Protein AF-A0A3C1RZ30-F1 (afdb_monomer_lite)

pLDDT: mean 92.0, std 9.6, range [46.34, 98.56]

Secondary structure (DSSP, 8-state):
--SSPPEEEEEEEEEEETTEEEEEEEEEETTEEEEEEE-TTSSB--GGGGTT--STTHHHHHHHHSB--SEEEEEETTTEEEEEE-----------

Radius of gyration: 13.95 Å; chains: 1; bounding box: 32×38×34 Å

Foldseek 3Di:
DDDDAWDKDWAFDCDDAPNAGWTWIWTHDPFWIKIFTFHLPPQAADLVVCPPPPPPCVSVVCVPSSHHGQWMWIGGNVPDTDIDGNPDDDDDDDDD

Sequence (96 aa):
MLGTKPKEEFGETTIEVLGKRCKKVTIIWKAGQFEYYYNSEYLKMDSSLFLNYNYDGWYQFLKKSNSLPLRIVKKVGGMIITTMDLIEVNEVNVND

Structure (mmCIF, N/CA/C/O backbone):
data_AF-A0A3C1RZ30-F1
#
_entry.id   AF-A0A3C1RZ30-F1
#
loop_
_atom_site.group_PDB
_atom_site.id
_atom_site.type_symbol
_atom_site.label_atom_id
_atom_site.label_alt_id
_atom_site.label_comp_id
_atom_site.label_asym_id
_atom_site.label_entity_id
_atom_site.label_seq_id
_atom_site.pdbx_PDB_ins_code
_atom_site.Cartn_x
_atom_site.Cartn_y
_atom_site.Cartn_z
_atom_site.occupancy
_atom_site.B_iso_or_equiv
_atom_site.auth_seq_id
_atom_site.auth_comp_id
_atom_site.auth_asym_id
_atom_site.auth_atom_id
_atom_site.pdbx_PDB_model_num
ATOM 1 N N . MET A 1 1 ? 6.953 -10.260 -13.017 1.00 54.31 1 MET A N 1
ATOM 2 C CA . MET A 1 1 ? 7.821 -9.072 -12.860 1.00 54.31 1 MET A CA 1
ATOM 3 C C . MET A 1 1 ? 9.098 -9.497 -12.136 1.00 54.31 1 MET A C 1
ATOM 5 O O . MET A 1 1 ? 9.156 -9.401 -10.923 1.00 54.31 1 MET A O 1
ATOM 9 N N . LEU A 1 2 ? 10.081 -10.062 -12.848 1.00 46.34 2 LEU A N 1
ATOM 10 C CA . LEU A 1 2 ? 11.347 -10.529 -12.261 1.00 46.34 2 LEU A CA 1
ATOM 11 C C . LEU A 1 2 ? 12.503 -9.809 -12.957 1.00 46.34 2 LEU A C 1
ATOM 13 O O . LEU A 1 2 ? 12.666 -9.936 -14.166 1.00 46.34 2 LEU A O 1
ATOM 17 N N . GLY A 1 3 ? 13.262 -9.022 -12.195 1.00 54.25 3 GLY A N 1
ATOM 18 C CA . GLY A 1 3 ? 14.428 -8.292 -12.685 1.00 54.25 3 GLY A CA 1
ATOM 19 C C . GLY A 1 3 ? 14.599 -6.963 -11.960 1.00 54.25 3 GLY A C 1
ATOM 20 O O . GLY A 1 3 ? 13.846 -6.031 -12.218 1.00 54.25 3 GLY A O 1
ATOM 21 N N . THR A 1 4 ? 15.613 -6.883 -11.093 1.00 64.81 4 THR A N 1
ATOM 22 C CA . THR A 1 4 ? 16.018 -5.739 -10.243 1.00 64.81 4 THR A CA 1
ATOM 23 C C . THR A 1 4 ? 15.063 -5.337 -9.109 1.00 64.81 4 THR A C 1
ATOM 25 O O . THR A 1 4 ? 13.843 -5.327 -9.255 1.00 64.81 4 THR A O 1
ATOM 28 N N . LYS A 1 5 ? 15.652 -5.013 -7.946 1.00 73.44 5 LYS A N 1
ATOM 29 C CA . LYS A 1 5 ? 14.955 -4.426 -6.793 1.00 73.44 5 LYS A CA 1
ATOM 30 C C . LYS A 1 5 ? 14.300 -3.100 -7.224 1.00 73.44 5 LYS A C 1
ATOM 32 O O . LYS A 1 5 ? 14.985 -2.303 -7.868 1.00 73.44 5 LYS A O 1
ATOM 37 N N . PRO A 1 6 ? 13.021 -2.850 -6.891 1.00 85.31 6 PRO A N 1
ATOM 38 C CA . PRO A 1 6 ? 12.355 -1.612 -7.274 1.00 85.31 6 PRO A CA 1
ATOM 39 C C . PRO A 1 6 ? 12.984 -0.419 -6.555 1.00 85.31 6 PRO A C 1
ATOM 41 O O . PRO A 1 6 ? 13.541 -0.560 -5.462 1.00 85.31 6 PRO A O 1
ATOM 44 N N . LYS A 1 7 ? 12.852 0.770 -7.143 1.00 91.62 7 LYS A N 1
ATOM 45 C CA . LYS A 1 7 ? 13.105 2.016 -6.416 1.00 91.62 7 LYS A CA 1
ATOM 46 C C . LYS A 1 7 ? 11.886 2.330 -5.550 1.00 91.62 7 LYS A C 1
ATOM 48 O O . LYS A 1 7 ? 10.751 2.163 -5.990 1.00 91.62 7 LYS A O 1
ATOM 53 N N . GLU A 1 8 ? 12.133 2.797 -4.335 1.00 93.81 8 GLU A N 1
ATOM 54 C CA . GLU A 1 8 ? 11.101 3.185 -3.375 1.00 93.81 8 GLU A CA 1
ATOM 55 C C . GLU A 1 8 ? 11.192 4.696 -3.130 1.00 93.81 8 GLU A C 1
ATOM 57 O O . GLU A 1 8 ? 12.279 5.222 -2.881 1.00 93.81 8 GLU A O 1
ATOM 62 N N . GLU A 1 9 ? 10.061 5.395 -3.188 1.00 95.62 9 GLU A N 1
ATOM 63 C CA . GLU A 1 9 ? 9.949 6.809 -2.817 1.00 95.62 9 GLU A CA 1
ATOM 64 C C . GLU A 1 9 ? 8.828 7.001 -1.796 1.00 95.62 9 GLU A C 1
ATOM 66 O O . GLU A 1 9 ? 7.803 6.322 -1.842 1.00 95.62 9 GLU A O 1
ATOM 71 N N . PHE A 1 10 ? 9.018 7.946 -0.879 1.00 93.94 10 PHE A N 1
ATOM 72 C CA . PHE A 1 10 ? 8.106 8.215 0.229 1.00 93.94 10 PHE A CA 1
ATOM 73 C C . PHE A 1 10 ? 7.779 9.699 0.259 1.00 93.94 10 PHE A C 1
ATOM 75 O O . PHE A 1 10 ? 8.661 10.526 0.024 1.00 93.94 10 PHE A O 1
ATOM 82 N N . GLY A 1 11 ? 6.536 10.047 0.572 1.00 92.94 11 GLY A N 1
ATOM 83 C CA . GLY A 1 11 ? 6.168 11.449 0.693 1.00 92.94 11 GLY A CA 1
ATOM 84 C C . GLY A 1 11 ? 4.797 11.686 1.297 1.00 92.94 11 GLY A C 1
ATOM 85 O O . GLY A 1 11 ? 3.948 10.796 1.368 1.00 92.94 11 GLY A O 1
ATOM 86 N N . GLU A 1 12 ? 4.596 12.929 1.709 1.00 94.00 12 GLU A N 1
ATOM 87 C CA . GLU A 1 12 ? 3.292 13.450 2.098 1.00 94.00 12 GLU A CA 1
ATOM 88 C C . GLU A 1 12 ? 2.410 13.670 0.860 1.00 94.00 12 GLU A C 1
ATOM 90 O O . GLU A 1 12 ? 2.889 13.786 -0.274 1.00 94.00 12 GLU A O 1
ATOM 95 N N . THR A 1 13 ? 1.097 13.719 1.062 1.00 94.38 13 THR A N 1
ATOM 96 C CA . THR A 1 13 ? 0.136 13.992 -0.008 1.00 94.38 13 THR A CA 1
ATOM 97 C C . THR A 1 13 ? -1.096 14.716 0.529 1.00 94.38 13 THR A C 1
ATOM 99 O O . THR A 1 13 ? -1.369 14.728 1.727 1.00 94.38 13 THR A O 1
ATOM 102 N N . THR A 1 14 ? -1.841 15.352 -0.371 1.00 93.94 14 THR A N 1
ATOM 103 C CA . THR A 1 14 ? -3.141 15.966 -0.086 1.00 93.94 14 THR A CA 1
ATOM 104 C C . THR A 1 14 ? -4.303 14.991 -0.268 1.00 93.94 14 THR A C 1
ATOM 106 O O . THR A 1 14 ? -5.439 15.360 0.009 1.00 93.94 14 THR A O 1
ATOM 109 N N . ILE A 1 15 ? -4.038 13.763 -0.737 1.00 96.88 15 ILE A N 1
ATOM 110 C CA . ILE A 1 15 ? -5.069 12.743 -0.929 1.00 96.88 15 ILE A CA 1
ATOM 111 C C . ILE A 1 15 ? -5.658 12.329 0.417 1.00 96.88 15 ILE A C 1
ATOM 113 O O . ILE A 1 15 ? -4.943 12.051 1.383 1.00 96.88 15 ILE A O 1
ATOM 117 N N . GLU A 1 16 ? -6.979 12.246 0.433 1.00 97.50 16 GLU A N 1
ATOM 118 C CA . GLU A 1 16 ? -7.782 11.802 1.555 1.00 97.50 16 GLU A CA 1
ATOM 119 C C . GLU A 1 16 ? -8.679 10.654 1.091 1.00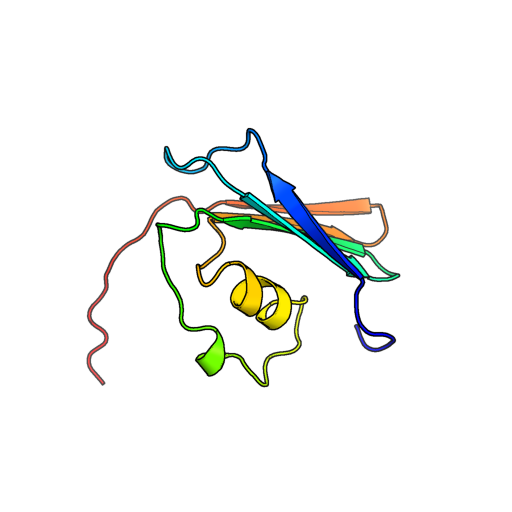 97.50 16 GLU A C 1
ATOM 121 O O . GLU A 1 16 ? -9.272 10.723 0.014 1.00 97.50 16 GLU A O 1
ATOM 126 N N . VAL A 1 17 ? -8.749 9.587 1.885 1.00 97.56 17 VAL A N 1
ATOM 127 C CA . VAL A 1 17 ? -9.631 8.441 1.632 1.00 97.56 17 VAL A CA 1
ATOM 128 C C . VAL A 1 17 ? -10.425 8.191 2.905 1.00 97.56 17 VAL A C 1
ATOM 130 O O . VAL A 1 17 ? -9.834 8.069 3.977 1.00 97.56 17 VAL A O 1
ATOM 133 N N . LEU A 1 18 ? -11.757 8.175 2.801 1.00 96.12 18 LEU A N 1
ATOM 134 C CA . LEU A 1 18 ? -12.680 8.018 3.937 1.00 96.12 18 LEU A CA 1
ATOM 135 C C . LEU A 1 18 ? -12.380 8.959 5.123 1.00 96.12 18 LEU A C 1
ATOM 137 O O . LEU A 1 18 ? -12.357 8.539 6.281 1.00 96.12 18 LEU A O 1
ATOM 141 N N . GLY A 1 19 ? -12.091 10.237 4.861 1.00 96.31 19 GLY A N 1
ATOM 142 C CA . GLY A 1 19 ? -11.794 11.193 5.934 1.00 96.31 19 GLY A CA 1
ATOM 143 C C . GLY A 1 19 ? -10.350 11.145 6.460 1.00 96.31 19 GLY A C 1
ATOM 144 O O . GLY A 1 19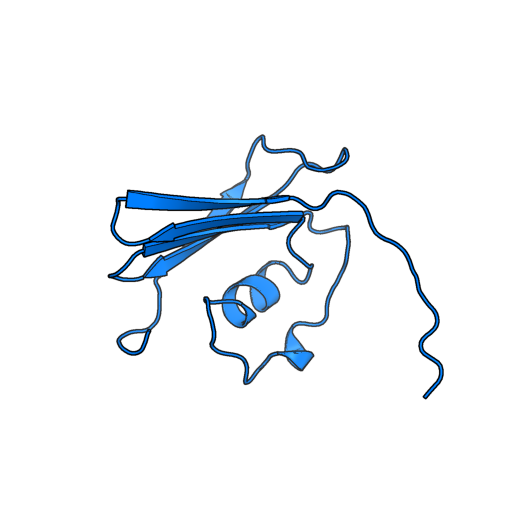 ? -10.012 11.842 7.418 1.00 96.31 19 GLY A O 1
ATOM 145 N N . LYS A 1 20 ? -9.492 10.261 5.926 1.00 97.31 20 LYS A N 1
ATOM 146 C CA . LYS A 1 20 ? -8.125 10.038 6.423 1.00 97.31 20 LYS A CA 1
ATOM 147 C C . LYS A 1 20 ? -7.095 10.625 5.468 1.00 97.31 20 LYS A C 1
ATOM 149 O O . LYS A 1 20 ? -6.911 10.124 4.356 1.00 97.31 20 LYS A O 1
ATOM 154 N N . ARG A 1 21 ? -6.369 11.656 5.919 1.00 97.56 21 ARG A N 1
ATOM 155 C CA . ARG A 1 21 ? -5.221 12.197 5.175 1.00 97.56 21 ARG A CA 1
ATOM 156 C C . ARG A 1 21 ? -4.175 11.102 4.994 1.00 97.56 21 ARG A C 1
ATOM 158 O O . ARG A 1 21 ? -3.764 10.463 5.965 1.00 97.56 21 ARG A O 1
ATOM 165 N N . CYS A 1 22 ? -3.757 10.895 3.755 1.00 98.31 22 CYS A N 1
ATOM 166 C CA . CYS A 1 22 ? -2.811 9.853 3.411 1.00 98.31 22 CYS A CA 1
ATOM 167 C C . CYS A 1 22 ? -1.368 10.370 3.381 1.00 98.31 22 CYS A C 1
ATOM 169 O O . CYS A 1 22 ? -1.095 11.537 3.110 1.00 98.31 22 CYS A O 1
ATOM 171 N N . LYS A 1 23 ? -0.443 9.441 3.594 1.00 98.31 23 LYS A N 1
ATOM 172 C CA . LYS A 1 23 ? 0.937 9.452 3.116 1.00 98.31 23 LYS A CA 1
ATOM 173 C C . LYS A 1 23 ? 1.030 8.529 1.908 1.00 98.31 23 LYS A C 1
ATOM 175 O O . LYS A 1 23 ? 0.122 7.732 1.658 1.00 98.31 23 LYS A O 1
ATOM 180 N N . LYS A 1 24 ? 2.121 8.627 1.153 1.00 98.12 24 LYS A N 1
ATOM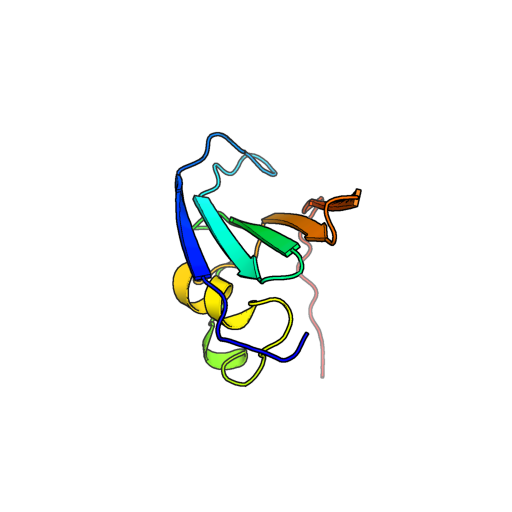 181 C CA . LYS A 1 24 ? 2.323 7.844 -0.064 1.00 98.12 24 LYS A CA 1
ATOM 182 C C . LYS A 1 24 ? 3.648 7.095 -0.043 1.00 98.12 24 LYS A C 1
ATOM 184 O O . LYS A 1 24 ? 4.688 7.665 0.286 1.00 98.12 24 LYS A O 1
ATOM 189 N N . VAL A 1 25 ? 3.596 5.842 -0.480 1.00 97.56 25 VAL A N 1
ATOM 190 C CA . VAL A 1 25 ? 4.754 5.063 -0.919 1.00 97.56 25 VAL A CA 1
ATOM 191 C C . VAL A 1 25 ? 4.622 4.809 -2.411 1.00 97.56 25 VAL A C 1
ATOM 193 O O . VAL A 1 25 ? 3.605 4.297 -2.870 1.00 97.56 25 VAL A O 1
ATOM 196 N N . THR A 1 26 ? 5.656 5.135 -3.169 1.00 96.94 26 THR A N 1
ATOM 197 C CA . THR A 1 26 ? 5.741 4.828 -4.592 1.00 96.94 26 THR A CA 1
ATOM 198 C C . THR A 1 26 ? 6.766 3.720 -4.799 1.00 96.94 26 THR A C 1
ATOM 200 O O . THR A 1 26 ? 7.933 3.881 -4.444 1.00 96.94 26 THR A O 1
ATOM 203 N N . ILE A 1 27 ? 6.345 2.613 -5.403 1.00 94.88 27 ILE A N 1
ATOM 204 C CA . ILE A 1 27 ? 7.209 1.517 -5.838 1.00 94.88 27 ILE A CA 1
ATOM 205 C C . ILE A 1 27 ? 7.384 1.619 -7.352 1.00 94.88 27 ILE A C 1
ATOM 207 O O . ILE A 1 27 ? 6.413 1.529 -8.103 1.00 94.88 27 ILE A O 1
ATOM 211 N N . ILE A 1 28 ? 8.619 1.808 -7.805 1.00 93.19 28 ILE A N 1
ATOM 212 C CA . ILE A 1 28 ? 8.949 2.056 -9.208 1.00 93.19 28 ILE A CA 1
ATOM 213 C C . ILE A 1 28 ? 9.724 0.863 -9.763 1.00 93.19 28 ILE A C 1
ATOM 215 O O . ILE A 1 28 ? 10.820 0.530 -9.303 1.00 93.19 28 ILE A O 1
ATOM 219 N N . TRP A 1 29 ? 9.155 0.253 -10.796 1.00 89.00 29 TRP A N 1
ATOM 220 C CA . TRP A 1 29 ? 9.731 -0.825 -11.587 1.00 89.00 29 TRP A CA 1
ATOM 221 C C . TRP A 1 29 ? 10.060 -0.321 -12.992 1.00 89.00 29 TRP A C 1
ATOM 223 O O . TRP A 1 29 ? 9.509 0.670 -13.465 1.00 89.00 29 TRP A O 1
ATOM 233 N N . LYS A 1 30 ? 10.884 -1.068 -13.733 1.00 87.69 30 LYS A N 1
ATOM 234 C CA . LYS A 1 30 ? 11.141 -0.765 -15.151 1.00 87.69 30 LYS A CA 1
ATOM 235 C C . LYS A 1 30 ? 9.858 -0.751 -15.999 1.00 87.69 30 LYS A C 1
ATOM 237 O O . LYS A 1 30 ? 9.756 0.021 -16.943 1.00 87.69 30 LYS A O 1
ATOM 242 N N . ALA A 1 31 ? 8.902 -1.623 -15.679 1.00 86.25 31 ALA A N 1
ATOM 243 C CA . ALA A 1 31 ? 7.674 -1.813 -16.455 1.00 86.25 31 ALA A CA 1
ATOM 244 C C . ALA A 1 31 ? 6.478 -0.973 -15.960 1.00 86.25 31 ALA A C 1
ATOM 246 O O . ALA A 1 31 ? 5.412 -1.004 -16.580 1.00 86.25 31 ALA A O 1
ATOM 247 N N . GLY A 1 32 ? 6.617 -0.252 -14.845 1.00 91.81 32 GLY A N 1
ATOM 248 C CA . GLY A 1 32 ? 5.500 0.468 -14.245 1.00 91.81 32 GLY A CA 1
ATOM 249 C C . GLY A 1 32 ? 5.782 1.007 -12.849 1.00 91.81 32 GLY A C 1
ATOM 250 O O . GLY A 1 32 ? 6.839 0.776 -12.272 1.00 91.81 32 GLY A O 1
ATOM 251 N N . GLN A 1 33 ? 4.807 1.715 -12.297 1.00 94.38 33 GLN A N 1
ATOM 252 C CA . GLN A 1 33 ? 4.882 2.368 -10.997 1.00 94.38 33 GLN A CA 1
ATOM 253 C C . GLN A 1 33 ? 3.593 2.135 -10.220 1.00 94.38 33 GLN A C 1
ATOM 255 O O . GLN A 1 33 ? 2.504 2.355 -10.754 1.00 94.38 33 GLN A O 1
ATOM 260 N N . PHE A 1 34 ? 3.718 1.738 -8.956 1.00 95.50 34 PHE A N 1
ATOM 261 C CA . PHE A 1 34 ? 2.600 1.547 -8.039 1.00 95.50 34 PHE A CA 1
ATOM 262 C C . PHE A 1 34 ? 2.671 2.567 -6.912 1.00 95.50 34 PHE A C 1
ATOM 264 O O . PHE A 1 34 ? 3.699 2.713 -6.258 1.00 95.50 34 PHE A O 1
ATOM 271 N N . GLU A 1 35 ? 1.579 3.281 -6.691 1.00 97.31 35 GLU A N 1
ATOM 272 C CA . GLU A 1 35 ? 1.436 4.261 -5.622 1.00 97.31 35 GLU A CA 1
ATOM 273 C C . GLU A 1 35 ? 0.469 3.700 -4.584 1.00 97.31 35 GLU A C 1
ATOM 275 O O . GLU A 1 35 ? -0.698 3.444 -4.882 1.00 97.31 35 GLU A O 1
ATOM 280 N N . TYR A 1 36 ? 0.965 3.514 -3.369 1.00 98.00 36 TYR A N 1
ATOM 281 C CA . TYR A 1 36 ? 0.195 3.083 -2.217 1.00 98.00 36 TYR A CA 1
ATOM 282 C C . TYR A 1 36 ? -0.032 4.277 -1.301 1.00 98.00 36 TYR A C 1
ATOM 284 O O . TYR A 1 36 ? 0.915 4.902 -0.820 1.00 98.00 36 TYR A O 1
ATOM 292 N N . TYR A 1 37 ? -1.296 4.584 -1.056 1.00 98.44 37 TYR A N 1
ATOM 293 C CA . TYR A 1 37 ? -1.735 5.656 -0.179 1.00 98.44 37 TYR A CA 1
ATOM 294 C C . TYR A 1 37 ? -2.244 5.042 1.113 1.00 98.44 37 TYR A C 1
ATOM 296 O O . TYR A 1 37 ? -3.057 4.122 1.074 1.00 98.44 37 TYR A O 1
ATOM 304 N N . TYR A 1 38 ? -1.768 5.530 2.250 1.00 98.44 38 TYR A N 1
ATOM 305 C CA . TYR A 1 38 ? -2.075 4.954 3.557 1.00 98.44 38 TYR A CA 1
ATOM 306 C C . TYR A 1 38 ? -2.162 6.043 4.618 1.00 98.44 38 TYR A C 1
ATOM 308 O O . TYR A 1 38 ? -1.552 7.098 4.477 1.00 98.44 38 TYR A O 1
ATOM 316 N N . ASN A 1 39 ? -2.866 5.783 5.712 1.00 98.06 39 ASN A N 1
ATOM 317 C CA . ASN A 1 39 ? -2.802 6.623 6.902 1.00 98.06 39 ASN A CA 1
ATOM 318 C C . ASN A 1 39 ? -2.007 5.876 7.975 1.00 98.06 39 ASN A C 1
ATOM 320 O O . ASN A 1 39 ? -2.269 4.702 8.204 1.00 98.06 39 ASN A O 1
ATOM 324 N N . SER A 1 40 ? -1.033 6.530 8.616 1.00 96.25 40 SER A N 1
ATOM 325 C CA . SER A 1 40 ? -0.167 5.836 9.575 1.00 96.25 40 SER A CA 1
ATOM 326 C C . SER A 1 40 ? -0.908 5.358 10.813 1.00 96.25 40 SER A C 1
ATOM 328 O O . SER A 1 40 ? -0.398 4.454 11.451 1.00 96.25 40 SER A O 1
ATOM 330 N N . GLU A 1 41 ? -2.072 5.924 11.149 1.00 96.88 41 GLU A N 1
ATOM 331 C CA . GLU A 1 41 ? -2.844 5.618 12.360 1.00 96.88 41 GLU A CA 1
ATOM 332 C C . GLU A 1 41 ? -4.092 4.758 12.109 1.00 96.88 41 GLU A C 1
ATOM 334 O O . GLU A 1 41 ? -4.857 4.511 13.038 1.00 96.88 41 GLU A O 1
ATOM 339 N N . TYR A 1 42 ? -4.310 4.279 10.882 1.00 97.31 42 TYR A N 1
ATOM 340 C CA . TYR A 1 42 ? -5.515 3.536 10.509 1.00 97.31 42 TYR A CA 1
ATOM 341 C C . TYR A 1 42 ? -5.174 2.232 9.782 1.00 97.31 42 TYR A C 1
ATOM 343 O O . TYR A 1 42 ? -4.228 2.195 9.004 1.00 97.31 42 TYR A O 1
ATOM 351 N N . LEU A 1 43 ? -5.951 1.170 10.037 1.00 96.31 43 LEU A N 1
ATOM 352 C CA . LEU A 1 43 ? -5.731 -0.182 9.496 1.00 96.31 43 LEU A CA 1
ATOM 353 C C . LEU A 1 43 ? -4.283 -0.669 9.659 1.00 96.31 43 LEU A C 1
ATOM 355 O O . LEU A 1 43 ? -3.633 -1.071 8.691 1.00 96.31 43 LEU A O 1
ATOM 359 N N . LYS A 1 44 ? -3.768 -0.604 10.892 1.00 96.94 44 LYS A N 1
ATOM 360 C CA . LYS A 1 44 ? -2.423 -1.082 11.239 1.00 96.94 44 LYS A CA 1
ATOM 361 C C . LYS A 1 44 ? -2.259 -2.544 10.821 1.00 96.94 44 LYS A C 1
ATOM 363 O O . LYS A 1 44 ? -3.177 -3.345 10.977 1.00 96.94 44 LYS A O 1
ATOM 368 N N . MET A 1 45 ? -1.080 -2.886 10.315 1.00 96.00 45 MET A N 1
ATOM 369 C CA . MET A 1 45 ? -0.770 -4.239 9.860 1.00 96.00 45 MET A CA 1
ATOM 370 C C . MET A 1 45 ? 0.680 -4.574 10.158 1.00 96.00 45 MET A C 1
ATOM 372 O O . MET A 1 45 ? 1.574 -3.819 9.777 1.00 96.00 45 MET A O 1
ATOM 376 N N . ASP A 1 46 ? 0.905 -5.728 10.784 1.00 95.50 46 ASP A N 1
ATOM 377 C CA . ASP A 1 46 ? 2.253 -6.232 11.004 1.00 95.50 46 ASP A CA 1
ATOM 378 C C . ASP A 1 46 ? 2.867 -6.707 9.680 1.00 95.50 46 ASP A C 1
ATOM 380 O O . ASP A 1 46 ? 2.478 -7.720 9.094 1.00 95.50 46 ASP A O 1
ATOM 384 N N . SER A 1 47 ? 3.868 -5.962 9.211 1.00 94.88 47 SER A N 1
ATOM 385 C CA . SER A 1 47 ? 4.617 -6.301 7.999 1.00 94.88 47 SER A CA 1
ATOM 386 C C . SER A 1 47 ? 5.362 -7.640 8.083 1.00 94.88 47 SER A C 1
ATOM 388 O O . SER A 1 47 ? 5.685 -8.210 7.038 1.00 94.88 47 SER A O 1
ATOM 390 N N . SER A 1 48 ? 5.629 -8.162 9.289 1.00 95.38 48 SER A N 1
ATOM 391 C CA . SER A 1 48 ? 6.345 -9.428 9.489 1.00 95.38 48 SER A CA 1
ATOM 392 C C . SER A 1 48 ? 5.601 -10.622 8.877 1.00 95.38 48 SER A C 1
ATOM 394 O O . SER A 1 48 ? 6.229 -11.523 8.316 1.00 95.38 48 SER A O 1
ATOM 396 N N . LEU A 1 49 ? 4.265 -10.559 8.847 1.00 94.81 49 LEU A N 1
ATOM 397 C CA . LEU A 1 49 ? 3.389 -11.564 8.240 1.00 94.81 49 LEU A CA 1
ATOM 398 C C . LEU A 1 49 ? 3.610 -11.714 6.722 1.00 94.81 49 LEU A C 1
ATOM 400 O O . LEU A 1 49 ? 3.213 -12.714 6.129 1.00 94.81 49 LEU A O 1
ATOM 404 N N . PHE A 1 50 ? 4.271 -10.739 6.089 1.00 94.25 50 PHE A N 1
ATOM 405 C CA . PHE A 1 50 ? 4.475 -10.663 4.642 1.00 94.25 50 PHE A CA 1
ATOM 406 C C . PHE A 1 50 ? 5.953 -10.691 4.230 1.00 94.25 50 PHE A C 1
ATOM 408 O O . PHE A 1 50 ? 6.259 -10.385 3.080 1.00 94.25 50 PHE A O 1
ATOM 415 N N . LEU A 1 51 ? 6.878 -11.077 5.119 1.00 91.44 51 LEU A N 1
ATOM 416 C CA . LEU A 1 51 ? 8.333 -11.068 4.865 1.00 91.44 51 LEU A CA 1
ATOM 417 C C . LEU A 1 51 ? 8.752 -11.734 3.545 1.00 91.44 51 LEU A C 1
ATOM 419 O O . LEU A 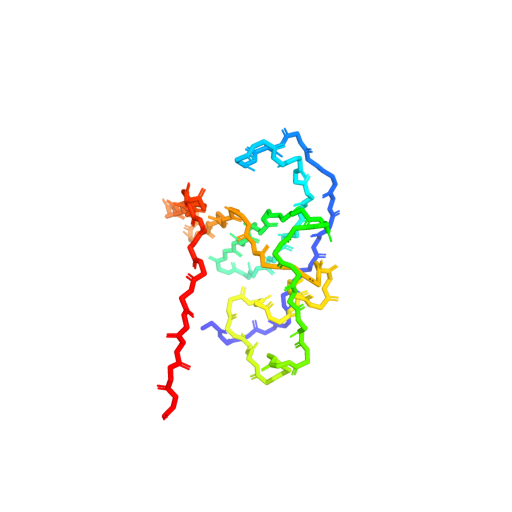1 51 ? 9.655 -11.252 2.864 1.00 91.44 51 LEU A O 1
ATOM 423 N N . ASN A 1 52 ? 8.086 -12.828 3.177 1.00 89.88 52 ASN A N 1
ATOM 424 C CA . ASN A 1 52 ? 8.399 -13.599 1.972 1.00 89.88 52 ASN A CA 1
ATOM 425 C C . ASN A 1 52 ? 7.522 -13.226 0.763 1.00 89.88 52 ASN A C 1
ATOM 427 O O . ASN A 1 52 ? 7.666 -13.808 -0.314 1.00 89.88 52 ASN A O 1
ATOM 431 N N . TYR A 1 53 ? 6.614 -12.259 0.918 1.00 88.88 53 TYR A N 1
ATOM 432 C CA . TYR A 1 53 ? 5.695 -11.840 -0.131 1.00 88.88 53 TYR A CA 1
ATOM 433 C C . TYR A 1 53 ? 6.300 -10.706 -0.969 1.00 88.88 53 TYR A C 1
ATOM 435 O O . TYR A 1 53 ? 6.297 -9.534 -0.595 1.00 88.88 53 TYR A O 1
ATOM 443 N N . ASN A 1 54 ? 6.815 -11.068 -2.145 1.00 82.88 54 ASN A N 1
ATOM 444 C CA . ASN A 1 54 ? 7.577 -10.168 -3.019 1.00 82.88 54 ASN A CA 1
ATOM 445 C C . ASN A 1 54 ? 6.783 -9.627 -4.219 1.00 82.88 54 ASN A C 1
ATOM 447 O O . ASN A 1 54 ? 7.361 -9.036 -5.133 1.00 82.88 54 ASN A O 1
ATOM 451 N N . TYR A 1 55 ? 5.469 -9.842 -4.250 1.00 87.19 55 TYR A N 1
ATOM 452 C CA . TYR A 1 55 ? 4.626 -9.388 -5.350 1.00 87.19 55 TYR A CA 1
ATOM 453 C C . TYR A 1 55 ? 4.250 -7.907 -5.182 1.00 87.19 55 TYR A C 1
ATOM 455 O O . TYR A 1 55 ? 3.988 -7.441 -4.074 1.00 87.19 55 TYR A O 1
ATOM 463 N N . ASP A 1 56 ? 4.267 -7.156 -6.286 1.00 87.12 56 ASP A N 1
ATOM 464 C CA . ASP A 1 56 ? 3.869 -5.743 -6.385 1.00 87.12 56 ASP A CA 1
ATOM 465 C C . ASP A 1 56 ? 4.537 -4.754 -5.408 1.00 87.12 56 ASP A C 1
ATOM 467 O O . ASP A 1 56 ? 4.072 -3.627 -5.227 1.00 87.12 56 ASP A O 1
ATOM 471 N N . GLY A 1 57 ? 5.659 -5.132 -4.795 1.00 89.75 57 GLY A N 1
ATOM 472 C CA . GLY A 1 57 ? 6.324 -4.295 -3.795 1.00 89.75 57 GLY A CA 1
ATOM 473 C C . GLY A 1 57 ? 5.565 -4.214 -2.467 1.00 89.75 57 GLY A C 1
ATOM 474 O O . GLY A 1 57 ? 5.765 -3.277 -1.696 1.00 89.75 57 GLY A O 1
ATOM 475 N N . TRP A 1 58 ? 4.656 -5.157 -2.219 1.00 92.88 58 TRP A N 1
ATOM 476 C CA . TRP A 1 58 ? 3.740 -5.133 -1.083 1.00 92.88 58 TRP A CA 1
ATOM 477 C C . TRP A 1 58 ? 4.460 -5.156 0.266 1.00 92.88 58 TRP A C 1
ATOM 479 O O . TRP A 1 58 ? 4.162 -4.339 1.134 1.00 92.88 58 TRP A O 1
ATOM 489 N N . TYR A 1 59 ? 5.458 -6.029 0.435 1.00 93.62 59 TYR A N 1
ATOM 490 C CA . TYR A 1 59 ? 6.254 -6.054 1.661 1.00 93.62 59 TYR A CA 1
ATOM 491 C C . TYR A 1 59 ? 7.040 -4.749 1.863 1.00 93.62 59 TYR A C 1
ATOM 493 O O . TYR A 1 59 ? 7.100 -4.229 2.974 1.00 93.62 59 TYR A O 1
ATOM 501 N N . GLN A 1 60 ? 7.604 -4.175 0.796 1.00 92.81 60 GLN A N 1
ATOM 502 C CA . GLN A 1 60 ? 8.332 -2.903 0.841 1.00 92.81 60 GLN A CA 1
ATOM 503 C C . GLN A 1 60 ? 7.418 -1.764 1.303 1.00 92.81 60 GLN A C 1
ATOM 505 O O . GLN A 1 60 ? 7.807 -0.969 2.160 1.00 92.81 60 GLN A O 1
ATOM 510 N N . PHE A 1 61 ? 6.188 -1.729 0.785 1.00 95.56 61 PHE A N 1
ATOM 511 C CA . PHE A 1 61 ? 5.146 -0.825 1.255 1.00 95.56 61 PHE A CA 1
ATOM 512 C C . PHE A 1 61 ? 4.827 -1.058 2.740 1.00 95.56 61 PHE A C 1
ATOM 514 O O . PHE A 1 61 ? 4.990 -0.133 3.535 1.00 95.56 61 PHE A O 1
ATOM 521 N N . LEU A 1 62 ? 4.449 -2.281 3.135 1.00 96.12 62 LEU A N 1
ATOM 522 C CA . LEU A 1 62 ? 4.030 -2.586 4.508 1.00 96.12 62 LEU A CA 1
ATOM 523 C C . LEU A 1 62 ? 5.124 -2.324 5.539 1.00 96.12 62 LEU A C 1
ATOM 525 O O . LEU A 1 62 ? 4.847 -1.787 6.607 1.00 96.12 62 LEU A O 1
ATOM 529 N N . LYS A 1 63 ? 6.381 -2.631 5.212 1.00 94.62 63 LYS A N 1
ATOM 530 C CA . LYS A 1 63 ? 7.538 -2.347 6.070 1.00 94.62 63 LYS A CA 1
ATOM 531 C C . LYS A 1 63 ? 7.662 -0.859 6.417 1.00 94.62 63 LYS A C 1
ATOM 533 O O . LYS A 1 63 ? 8.277 -0.502 7.418 1.00 94.62 63 LYS A O 1
ATOM 538 N N . LYS A 1 64 ? 7.132 0.016 5.563 1.00 94.81 64 LYS A N 1
ATOM 539 C CA . LYS A 1 64 ? 7.233 1.473 5.685 1.00 94.81 64 LYS A CA 1
ATOM 540 C C . LYS A 1 64 ? 5.961 2.094 6.236 1.00 94.81 64 LYS A C 1
ATOM 542 O O . LYS A 1 64 ? 6.045 3.023 7.034 1.00 94.81 64 LYS A O 1
ATOM 547 N N . SER A 1 65 ? 4.803 1.595 5.818 1.00 96.38 65 SER A N 1
ATOM 548 C CA . SER A 1 65 ? 3.511 2.100 6.269 1.00 96.38 65 SER A CA 1
ATOM 549 C C . SER A 1 65 ? 3.103 1.563 7.637 1.00 96.38 65 SER A C 1
ATOM 551 O O . SER A 1 65 ? 2.409 2.257 8.380 1.00 96.38 65 SER A O 1
ATOM 553 N N . ASN A 1 66 ? 3.487 0.318 7.940 1.00 96.38 66 ASN A N 1
ATOM 554 C CA . ASN A 1 66 ? 2.959 -0.496 9.036 1.00 96.38 66 ASN A CA 1
ATOM 555 C C . ASN A 1 66 ? 1.415 -0.486 9.105 1.00 96.38 66 ASN A C 1
ATOM 557 O O . ASN A 1 66 ? 0.818 -0.561 10.178 1.00 96.38 66 ASN A O 1
ATOM 561 N N . SER A 1 67 ? 0.782 -0.284 7.943 1.00 97.44 67 SER A N 1
ATOM 562 C CA . SER A 1 67 ? -0.652 -0.046 7.755 1.00 97.44 67 SER A CA 1
ATOM 563 C C . SER A 1 67 ? -1.065 -0.492 6.352 1.00 97.44 67 SER A C 1
ATOM 565 O O . SER A 1 67 ? -0.288 -0.356 5.400 1.00 97.44 67 SER A O 1
ATOM 567 N N . LEU A 1 68 ? -2.284 -0.999 6.202 1.00 97.50 68 LEU A N 1
ATOM 568 C CA . LEU A 1 68 ? -2.855 -1.360 4.904 1.00 97.50 68 LEU A CA 1
ATOM 569 C C . LEU A 1 68 ? -3.083 -0.116 4.024 1.00 97.50 68 LEU A C 1
ATOM 571 O O . LEU A 1 68 ? -3.244 0.995 4.540 1.00 97.50 68 LEU A O 1
ATOM 575 N N . PRO A 1 69 ? -3.084 -0.264 2.687 1.00 97.81 69 PRO A N 1
ATOM 576 C CA . PRO A 1 69 ? -3.349 0.858 1.803 1.00 97.81 69 PRO A CA 1
ATOM 577 C C . PRO A 1 69 ? -4.843 1.192 1.798 1.00 97.81 69 PRO A C 1
ATOM 579 O O . PRO A 1 69 ? -5.694 0.308 1.760 1.00 97.81 69 PRO A O 1
ATOM 582 N N . LEU A 1 70 ? -5.151 2.485 1.775 1.00 98.38 70 LEU A N 1
ATOM 583 C CA . LEU A 1 70 ? -6.502 3.006 1.563 1.00 98.38 70 LEU A CA 1
ATOM 584 C C . LEU A 1 70 ? -6.773 3.262 0.076 1.00 98.38 70 LEU A C 1
ATOM 586 O O . LEU A 1 70 ? -7.907 3.168 -0.372 1.00 98.38 70 LEU A O 1
ATOM 590 N N . ARG A 1 71 ? -5.727 3.562 -0.703 1.00 98.56 71 ARG A N 1
ATOM 591 C CA . ARG A 1 71 ? -5.788 3.621 -2.167 1.00 98.56 71 ARG A CA 1
ATOM 592 C C . ARG A 1 71 ? -4.547 2.992 -2.776 1.00 98.56 71 ARG A C 1
ATOM 594 O O . ARG A 1 71 ? -3.439 3.166 -2.269 1.00 98.56 71 ARG A O 1
ATOM 601 N N . ILE A 1 72 ? -4.731 2.318 -3.903 1.00 98.00 72 ILE A N 1
ATOM 602 C CA . ILE A 1 72 ? -3.649 1.793 -4.732 1.00 98.00 72 ILE A CA 1
ATOM 603 C C . ILE A 1 72 ? -3.843 2.313 -6.152 1.00 98.00 72 ILE A C 1
ATOM 605 O O . ILE A 1 72 ? -4.896 2.103 -6.746 1.00 98.00 72 ILE A O 1
ATOM 609 N N . VAL A 1 73 ? -2.823 2.956 -6.716 1.00 97.44 73 VAL A N 1
ATOM 610 C CA . VAL A 1 73 ? -2.800 3.356 -8.129 1.00 97.44 73 VAL A CA 1
ATOM 611 C C . VAL A 1 73 ? -1.691 2.589 -8.829 1.00 97.44 73 VAL A C 1
ATOM 613 O O . VAL A 1 73 ? -0.513 2.778 -8.531 1.00 97.44 73 VAL A O 1
ATOM 616 N N . LYS A 1 74 ? -2.053 1.722 -9.773 1.00 95.88 74 LYS A N 1
ATOM 617 C CA . LYS A 1 74 ? -1.108 0.947 -10.578 1.00 95.88 74 LYS A CA 1
ATOM 618 C C . LYS A 1 74 ? -1.006 1.529 -11.976 1.00 95.88 74 LYS A C 1
ATOM 620 O O . LYS A 1 74 ? -2.001 1.567 -12.688 1.00 95.88 74 LYS A O 1
ATOM 625 N N . LYS A 1 75 ? 0.194 1.950 -12.370 1.00 95.38 75 LYS A N 1
ATOM 626 C CA . LYS A 1 75 ? 0.511 2.473 -13.704 1.00 95.38 75 LYS A CA 1
ATOM 627 C C . LYS A 1 75 ? 1.428 1.474 -14.403 1.00 95.38 75 LYS A C 1
ATOM 629 O O . LYS A 1 75 ? 2.566 1.298 -13.976 1.00 95.38 75 LYS A O 1
ATOM 634 N N . VAL A 1 76 ? 0.953 0.803 -15.449 1.00 93.12 76 VAL A N 1
ATOM 635 C CA . VAL A 1 76 ? 1.698 -0.259 -16.151 1.00 93.12 76 VAL A CA 1
ATOM 636 C C . VAL A 1 76 ? 1.842 0.080 -17.629 1.00 93.12 76 VAL A C 1
ATOM 638 O O . VAL A 1 76 ? 0.873 0.446 -18.295 1.00 93.12 76 VAL A O 1
ATOM 641 N N . GLY A 1 77 ? 3.071 -0.035 -18.143 1.00 86.81 77 GLY A N 1
ATOM 642 C CA . GLY A 1 77 ? 3.372 0.118 -19.569 1.00 86.81 77 GLY A CA 1
ATOM 643 C C . GLY A 1 77 ? 3.015 1.483 -20.168 1.00 86.81 77 GLY A C 1
ATOM 644 O O . GLY A 1 77 ? 2.843 1.574 -21.376 1.00 86.81 77 GLY A O 1
ATOM 645 N N . GLY A 1 78 ? 2.837 2.523 -19.343 1.00 81.50 78 GLY A N 1
ATOM 646 C CA . GLY A 1 78 ? 2.449 3.871 -19.783 1.00 8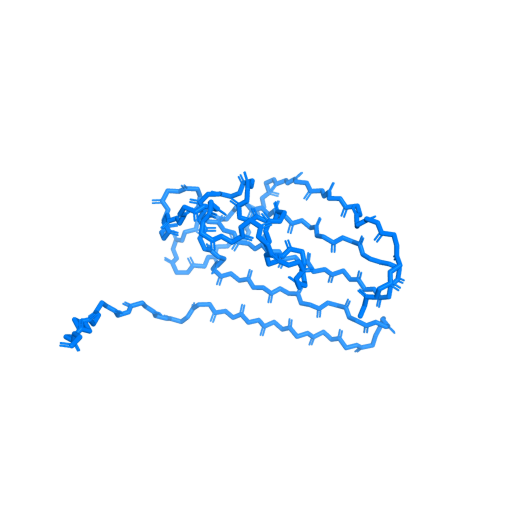1.50 78 GLY A CA 1
ATOM 647 C C . GLY A 1 78 ? 1.023 3.999 -20.338 1.00 81.50 78 GLY A C 1
ATOM 648 O O . GLY A 1 78 ? 0.636 5.089 -20.739 1.00 81.50 78 GLY A O 1
ATOM 649 N N . MET A 1 79 ? 0.246 2.914 -20.351 1.00 89.12 79 MET A N 1
ATOM 650 C CA . MET A 1 79 ? -1.081 2.860 -20.978 1.00 89.12 79 MET A CA 1
ATOM 651 C C . MET A 1 79 ? -2.178 2.480 -19.985 1.00 89.12 79 MET A C 1
ATOM 653 O O . MET A 1 79 ? -3.289 2.992 -20.068 1.00 89.12 79 MET A O 1
ATOM 657 N N . ILE A 1 80 ? -1.876 1.584 -19.041 1.00 94.88 80 ILE A N 1
ATOM 658 C CA . ILE A 1 80 ? -2.867 1.049 -18.108 1.00 94.88 80 ILE A CA 1
ATOM 659 C C . ILE A 1 80 ? -2.721 1.765 -16.772 1.00 94.88 80 ILE A C 1
ATOM 661 O O . ILE A 1 80 ? -1.652 1.728 -16.159 1.00 94.88 80 ILE A O 1
ATOM 665 N N . ILE A 1 81 ? -3.813 2.378 -16.316 1.00 96.69 81 ILE A N 1
ATOM 666 C CA . ILE A 1 81 ? -3.935 2.933 -14.970 1.00 96.69 81 ILE A CA 1
ATOM 667 C C . ILE A 1 81 ? -5.108 2.245 -14.278 1.00 96.69 81 ILE A C 1
ATOM 669 O O . ILE A 1 81 ? -6.242 2.326 -14.741 1.00 96.69 81 ILE A O 1
ATOM 673 N N . THR A 1 82 ? -4.834 1.582 -13.160 1.00 97.62 82 THR A N 1
ATOM 674 C CA . THR A 1 82 ? -5.856 0.981 -12.301 1.00 97.62 82 THR A CA 1
ATOM 675 C C . THR A 1 82 ? -5.820 1.658 -10.944 1.00 97.62 82 THR A C 1
ATOM 677 O O . THR A 1 82 ? -4.797 1.610 -10.263 1.00 97.62 82 THR A O 1
ATOM 680 N N . THR A 1 83 ? -6.940 2.251 -10.542 1.00 97.88 83 THR A N 1
ATOM 681 C CA . THR A 1 83 ? -7.119 2.823 -9.205 1.00 97.88 83 THR A CA 1
ATOM 682 C C . THR A 1 83 ? -8.054 1.928 -8.410 1.00 97.88 83 THR A C 1
ATOM 684 O O . THR A 1 83 ? -9.126 1.571 -8.888 1.00 97.88 83 THR A O 1
ATOM 687 N N . MET A 1 84 ? -7.636 1.562 -7.205 1.00 98.06 84 MET A N 1
ATOM 688 C CA . MET A 1 84 ? -8.434 0.817 -6.239 1.00 98.06 84 MET A CA 1
ATOM 689 C C . MET A 1 84 ? -8.557 1.669 -4.986 1.00 98.06 84 MET A C 1
ATOM 691 O O . MET A 1 84 ? -7.541 2.102 -4.441 1.00 98.06 84 MET A O 1
ATOM 695 N N . ASP A 1 85 ? -9.789 1.911 -4.560 1.00 97.88 85 ASP A N 1
ATOM 696 C CA . ASP A 1 85 ? -10.132 2.720 -3.398 1.00 97.88 85 ASP A CA 1
ATOM 697 C C . ASP A 1 85 ? -10.807 1.867 -2.336 1.00 97.88 85 ASP A C 1
ATOM 699 O O . ASP A 1 85 ? -11.684 1.060 -2.643 1.00 97.88 85 ASP A O 1
ATOM 703 N N . LEU A 1 86 ? -10.413 2.073 -1.084 1.00 98.12 86 LEU A N 1
ATOM 704 C CA . LEU A 1 86 ? -11.146 1.558 0.056 1.00 98.12 86 LEU A CA 1
ATOM 705 C C . LEU A 1 86 ? -12.499 2.269 0.131 1.00 98.12 86 LEU A C 1
ATOM 707 O O . LEU A 1 86 ? -12.558 3.491 0.269 1.00 98.12 86 LEU A O 1
ATOM 711 N N . ILE A 1 87 ? -13.572 1.487 0.052 1.00 97.56 87 ILE A N 1
ATOM 712 C CA . ILE A 1 87 ? -14.947 1.989 0.137 1.00 97.56 87 ILE A CA 1
ATOM 713 C C . ILE A 1 87 ? -15.488 1.840 1.558 1.00 97.56 87 ILE A C 1
ATOM 715 O O . ILE A 1 87 ? -16.090 2.766 2.091 1.00 97.56 87 ILE A O 1
ATOM 719 N N . GLU A 1 88 ? -15.228 0.699 2.193 1.00 96.38 88 GLU A N 1
ATOM 720 C CA . GLU A 1 88 ? -15.688 0.385 3.542 1.00 96.38 88 GLU A CA 1
ATOM 721 C C . GLU A 1 88 ? -14.788 -0.664 4.203 1.00 96.38 88 GLU A C 1
ATOM 723 O O . GLU A 1 88 ? -14.050 -1.385 3.527 1.00 96.38 88 GLU A O 1
ATOM 728 N N . VAL A 1 89 ? -14.850 -0.739 5.533 1.00 94.62 89 VAL A N 1
ATOM 729 C CA . VAL A 1 89 ? -14.169 -1.753 6.344 1.00 94.62 89 VAL A CA 1
ATOM 730 C C . VAL A 1 89 ? -15.206 -2.371 7.263 1.00 94.62 89 VAL A C 1
ATOM 732 O O . VAL A 1 89 ? -15.826 -1.660 8.050 1.00 94.62 89 VAL A O 1
ATOM 735 N N . ASN A 1 90 ? -15.350 -3.690 7.181 1.00 93.75 90 ASN A N 1
ATOM 736 C CA . ASN A 1 90 ? -16.222 -4.466 8.050 1.00 93.75 90 ASN A CA 1
ATOM 737 C C . ASN A 1 90 ? -15.369 -5.472 8.824 1.00 93.75 90 ASN A C 1
ATOM 739 O O . ASN A 1 90 ? -14.569 -6.194 8.228 1.00 93.75 90 ASN A O 1
ATOM 743 N N . GLU A 1 91 ? -15.542 -5.528 10.141 1.00 90.62 91 GLU A N 1
ATOM 744 C CA . GLU A 1 91 ? -14.950 -6.582 10.961 1.00 90.62 91 GLU A CA 1
ATOM 745 C C . GLU A 1 91 ? -15.854 -7.810 10.923 1.00 90.62 91 GLU A C 1
ATOM 747 O O . GLU A 1 91 ? -17.059 -7.727 11.167 1.00 90.62 91 GLU A O 1
ATOM 752 N N . VAL A 1 92 ? -15.268 -8.958 10.596 1.00 91.31 92 VAL A N 1
ATOM 753 C CA . VAL A 1 92 ? -15.978 -10.233 10.532 1.00 91.31 92 VAL A CA 1
ATOM 754 C C . VAL A 1 92 ? -15.230 -11.228 11.401 1.00 91.31 92 VAL A C 1
ATOM 756 O O . VAL A 1 92 ? -14.020 -11.395 11.257 1.00 91.31 92 VAL A O 1
ATOM 759 N N . ASN A 1 93 ? -15.955 -11.901 12.293 1.00 88.81 93 ASN A N 1
ATOM 760 C CA . ASN A 1 93 ? -15.406 -13.024 13.040 1.00 88.81 93 ASN A CA 1
ATOM 761 C C . ASN A 1 93 ? -15.268 -14.215 12.097 1.00 88.81 93 ASN A C 1
ATOM 763 O O . ASN A 1 93 ? -16.264 -14.745 11.602 1.00 88.81 93 ASN A O 1
ATOM 767 N N . VAL A 1 94 ? -14.029 -14.623 11.853 1.00 85.06 94 VAL A N 1
ATOM 768 C CA . VAL A 1 94 ? -13.729 -15.870 11.161 1.00 85.06 94 VAL A CA 1
ATOM 769 C C . VAL A 1 94 ? -13.557 -16.918 12.254 1.00 85.06 94 VAL A C 1
ATOM 771 O O . VAL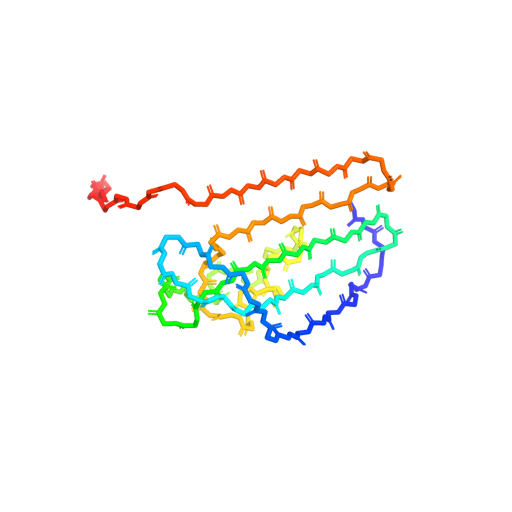 A 1 94 ? -12.578 -16.883 12.992 1.00 85.06 94 VAL A O 1
ATOM 774 N N . ASN A 1 95 ? -14.562 -17.775 12.430 1.00 76.00 95 ASN A N 1
ATOM 775 C CA . ASN A 1 95 ? -14.402 -18.967 13.256 1.00 76.00 95 ASN A CA 1
ATOM 776 C C . ASN A 1 95 ? -13.606 -19.982 12.428 1.00 76.00 95 ASN A C 1
ATOM 778 O O . ASN A 1 95 ? -14.038 -20.302 11.317 1.00 76.00 95 ASN A O 1
ATOM 782 N N . ASP A 1 96 ? -12.475 -20.442 12.959 1.00 65.19 96 ASP A N 1
ATOM 783 C CA . ASP A 1 96 ? -11.724 -21.581 12.416 1.00 65.19 96 ASP A CA 1
ATOM 784 C C . ASP A 1 96 ? -12.462 -22.911 12.656 1.00 65.19 96 ASP A C 1
ATOM 786 O O . ASP A 1 96 ? -13.081 -23.068 13.740 1.00 65.19 96 ASP A O 1
#